Protein AF-A0A1A9K881-F1 (afdb_monomer)

Secondary structure (DSSP, 8-state):
-HHHHHHHHHHHIIIIIHHHHHHHHHHHHHHHHHHHHHHSPPHHHHHHHHHTHHHHHHHHHHHHH----SHHHHHHHHHHHHHHHHHHHHHHHHHHHHHHHHHHHHHHHHHH-GGG--HHHHHHHHHHHHHHHHHHHHHHHHHHHHHHHHHHHHTT--

Organism: NCBI:txid53408

Foldseek 3Di:
DVVLLVVLLVLLQVQAVVCLVVLCVVPNPVSNVVVCVVLPDDPVVVVVLVCVVVVLVVLVVCVVPPDDPDPVSVVVSVVSVVVSVVSLVVSLSSLSNQLNNLCNVLVCCCVPPVPVDDPVVNCVSNVVSVVSSVVSSVSVVVVVVCVVVVVVVVVVVD

Solvent-accessible surface area (backbone atoms only — not comparable to full-atom values): 8404 Å² total; per-residue (Å²): 111,69,70,56,53,53,48,48,51,50,49,12,37,60,62,10,30,46,56,48,52,50,27,31,75,75,43,39,71,60,26,35,51,52,51,47,63,75,68,55,68,57,70,72,55,48,53,50,59,63,54,55,53,52,61,48,54,49,53,53,49,48,65,73,73,50,84,73,88,46,70,69,58,47,51,53,51,51,49,55,50,53,52,43,66,52,51,49,59,54,51,43,52,52,34,26,27,53,15,12,38,33,52,36,48,49,59,50,39,60,73,73,43,56,91,75,64,49,69,71,60,40,51,52,40,37,50,51,13,49,51,34,43,51,50,32,49,51,50,54,50,51,52,50,50,49,53,54,65,47,54,61,63,48,70,76,74,112

Sequence (158 aa):
MWVRVAQEFLIAFLMGSVPILIAYGTGGVGGVGDLLKASMPIKPILIYWMLLIIPYFLIVAVDHFVLKRTDATRSFVRFLRITMKEVGP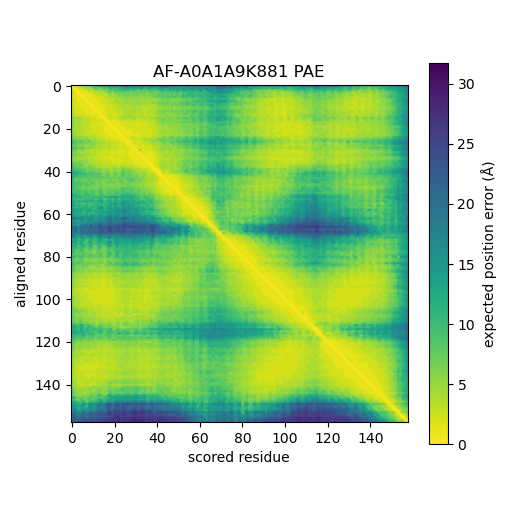ALLSLWRVMAGYLLMLPGLWIVVEPETFVSAKVAAIASIGGVLLFEAIAMSAAMSYFDEKWNRRWSTLT

Mean predicted aligned error: 7.71 Å

Radius of gyration: 19.57 Å; Cα contacts (8 Å, |Δi|>4): 99; chains: 1; bounding box: 48×28×58 Å

pLDDT: mean 80.55, std 10.55, range [43.41, 92.19]

Structure (mmCIF, N/CA/C/O backbone):
data_AF-A0A1A9K881-F1
#
_entry.id   AF-A0A1A9K881-F1
#
loop_
_atom_site.group_PDB
_atom_site.id
_atom_site.type_symbol
_atom_site.label_atom_id
_atom_site.label_alt_id
_atom_site.label_comp_id
_atom_site.label_asym_id
_atom_site.label_entity_id
_atom_site.label_seq_id
_atom_site.pdbx_PDB_ins_code
_atom_site.Cartn_x
_atom_site.Cartn_y
_atom_site.Cartn_z
_atom_site.occupancy
_atom_site.B_iso_or_equiv
_atom_site.auth_seq_id
_atom_site.auth_comp_id
_atom_site.auth_asym_id
_atom_site.auth_atom_id
_atom_site.pdbx_PDB_model_num
ATOM 1 N N . MET A 1 1 ? -20.393 -5.464 -3.831 1.00 62.72 1 MET A N 1
ATOM 2 C CA . MET A 1 1 ? -19.059 -6.106 -3.797 1.00 62.72 1 MET A CA 1
ATOM 3 C C . MET A 1 1 ? -18.191 -5.644 -4.967 1.00 62.72 1 MET A C 1
ATOM 5 O O . MET A 1 1 ? -17.172 -5.024 -4.706 1.00 62.72 1 MET A O 1
ATOM 9 N N . TRP A 1 2 ? -18.630 -5.805 -6.221 1.00 72.88 2 TRP A N 1
ATOM 10 C CA . TRP A 1 2 ? -17.890 -5.380 -7.427 1.00 72.88 2 TRP A CA 1
ATOM 11 C C . TRP A 1 2 ? -17.446 -3.909 -7.462 1.00 72.88 2 TRP A C 1
ATOM 13 O O . TRP A 1 2 ? -16.288 -3.635 -7.750 1.00 72.88 2 TRP A O 1
ATOM 23 N N . VAL A 1 3 ? -18.322 -2.970 -7.084 1.00 82.00 3 VAL A N 1
ATOM 24 C CA . VAL A 1 3 ? -17.983 -1.531 -7.040 1.00 82.00 3 VAL A CA 1
ATOM 25 C C . VAL A 1 3 ? -16.812 -1.241 -6.092 1.00 82.00 3 VAL A C 1
ATOM 27 O O . VAL A 1 3 ? -15.942 -0.441 -6.416 1.00 82.00 3 VAL A O 1
ATOM 30 N N . ARG A 1 4 ? -16.749 -1.931 -4.945 1.00 77.19 4 ARG A N 1
ATOM 31 C CA . ARG A 1 4 ? -15.656 -1.754 -3.977 1.00 77.19 4 ARG A CA 1
ATOM 32 C C . ARG A 1 4 ? -14.346 -2.322 -4.497 1.00 77.19 4 ARG A C 1
ATOM 34 O O . ARG A 1 4 ? -13.325 -1.669 -4.377 1.00 77.19 4 ARG A O 1
ATOM 41 N N . VAL A 1 5 ? -14.384 -3.501 -5.116 1.00 81.62 5 VAL A N 1
ATOM 42 C CA . VAL A 1 5 ? -13.193 -4.096 -5.744 1.00 81.62 5 VAL A CA 1
ATOM 43 C C . VAL A 1 5 ? -12.631 -3.160 -6.815 1.00 81.62 5 VAL A C 1
ATOM 45 O O . VAL A 1 5 ? -11.431 -2.911 -6.827 1.00 81.62 5 VAL A O 1
ATOM 48 N N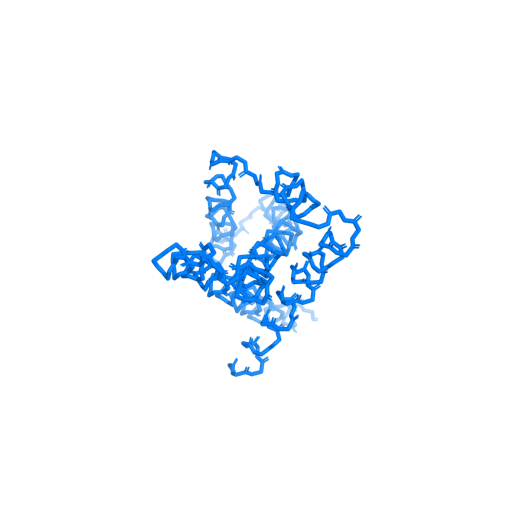 . ALA A 1 6 ? -13.494 -2.588 -7.660 1.00 84.06 6 ALA A N 1
ATOM 49 C CA . ALA A 1 6 ? -13.086 -1.624 -8.680 1.00 84.06 6 ALA A CA 1
ATOM 50 C C . ALA A 1 6 ? -12.485 -0.342 -8.073 1.00 84.06 6 ALA A C 1
ATOM 52 O O . ALA A 1 6 ? -11.476 0.154 -8.569 1.00 84.06 6 ALA A O 1
ATOM 53 N N . GLN A 1 7 ? -13.067 0.172 -6.984 1.00 87.00 7 GLN A N 1
ATOM 54 C CA . GLN A 1 7 ? -12.525 1.324 -6.259 1.00 87.00 7 GLN A CA 1
ATOM 55 C C . GLN A 1 7 ? -11.155 1.025 -5.648 1.00 87.00 7 GLN A C 1
ATOM 57 O O . GLN A 1 7 ? -10.248 1.831 -5.807 1.00 87.00 7 GLN A O 1
ATOM 62 N N . GLU A 1 8 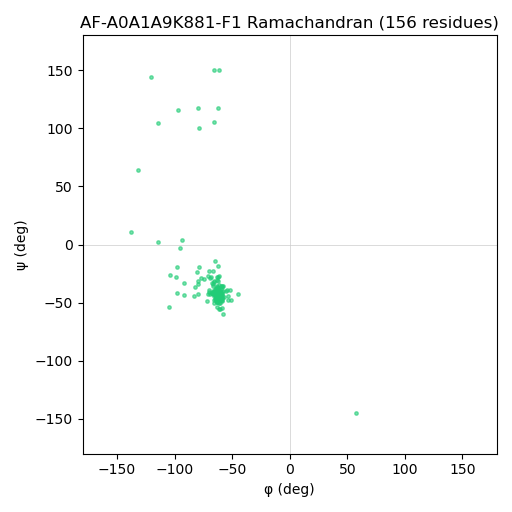? -10.978 -0.117 -4.982 1.00 85.12 8 GLU A N 1
ATOM 63 C CA . GLU A 1 8 ? -9.683 -0.496 -4.401 1.00 85.12 8 GLU A CA 1
ATOM 64 C C . GLU A 1 8 ? -8.613 -0.656 -5.479 1.00 85.12 8 GLU A C 1
ATOM 66 O O . GLU A 1 8 ? -7.499 -0.169 -5.306 1.00 85.12 8 GLU A O 1
ATOM 71 N N . PHE A 1 9 ? -8.967 -1.254 -6.620 1.00 86.88 9 PHE A N 1
ATOM 72 C CA . PHE A 1 9 ? -8.083 -1.323 -7.782 1.00 86.88 9 PHE A CA 1
ATOM 73 C C . PHE A 1 9 ? -7.676 0.069 -8.269 1.00 86.88 9 PHE A C 1
ATOM 75 O O . PHE A 1 9 ? -6.492 0.323 -8.474 1.00 86.88 9 PHE A O 1
ATOM 82 N N . LEU A 1 10 ? -8.642 0.979 -8.426 1.00 89.44 10 LEU A N 1
ATOM 83 C CA . LEU A 1 10 ? -8.382 2.340 -8.887 1.00 89.44 10 LEU A CA 1
ATOM 84 C C . LEU A 1 10 ? -7.513 3.118 -7.891 1.00 89.44 10 LEU A C 1
ATOM 86 O O . LEU A 1 10 ? -6.582 3.804 -8.301 1.00 89.44 10 LEU A O 1
ATOM 90 N N . ILE A 1 11 ? -7.783 2.997 -6.589 1.00 89.12 11 ILE A N 1
ATOM 91 C CA . ILE A 1 11 ? -6.999 3.662 -5.543 1.00 89.12 11 ILE A CA 1
ATOM 92 C C . ILE A 1 11 ? -5.580 3.095 -5.510 1.00 89.12 11 ILE A C 1
ATOM 94 O O . ILE A 1 11 ? -4.631 3.871 -5.503 1.00 89.12 11 ILE A O 1
ATOM 98 N N . ALA A 1 12 ? -5.412 1.770 -5.522 1.00 88.31 12 ALA A N 1
ATOM 99 C CA . ALA A 1 12 ? -4.090 1.148 -5.553 1.00 88.31 12 ALA A CA 1
ATOM 100 C C . ALA A 1 12 ? -3.306 1.564 -6.806 1.00 88.31 12 ALA A C 1
ATOM 102 O O . ALA A 1 12 ? -2.132 1.915 -6.713 1.00 88.31 12 ALA A O 1
ATOM 103 N N . PHE A 1 13 ? -3.968 1.618 -7.964 1.00 87.94 13 PHE A N 1
ATOM 104 C CA . PHE A 1 13 ? -3.360 2.086 -9.205 1.00 87.94 13 PHE A CA 1
ATOM 105 C C . PHE A 1 13 ? -2.927 3.557 -9.119 1.00 87.94 13 PHE A C 1
ATOM 107 O O . PHE A 1 13 ? -1.782 3.890 -9.412 1.00 87.94 13 PHE A O 1
ATOM 114 N N . LEU A 1 14 ? -3.801 4.453 -8.657 1.00 89.25 14 LEU A N 1
ATOM 115 C CA . LEU A 1 14 ? -3.474 5.876 -8.537 1.00 89.25 14 LEU A CA 1
ATOM 116 C C . LEU A 1 14 ? -2.397 6.144 -7.481 1.00 89.25 14 LEU A C 1
ATOM 118 O O . LEU A 1 14 ? -1.518 6.971 -7.699 1.00 89.25 14 LEU A O 1
ATOM 122 N N . MET A 1 15 ? -2.450 5.454 -6.343 1.00 89.62 15 MET A N 1
ATOM 123 C CA . MET A 1 15 ? -1.518 5.679 -5.239 1.00 89.62 15 MET A CA 1
ATOM 124 C C . MET A 1 15 ? -0.165 5.001 -5.445 1.00 89.62 15 MET A C 1
ATOM 126 O O . MET A 1 15 ? 0.837 5.516 -4.961 1.00 89.62 15 MET A O 1
ATOM 130 N N . GLY A 1 16 ? -0.123 3.856 -6.128 1.00 87.25 16 GLY A N 1
ATOM 131 C CA . GLY A 1 16 ? 1.113 3.112 -6.360 1.00 87.25 16 GLY A CA 1
ATOM 132 C C . GLY A 1 16 ? 1.645 3.252 -7.787 1.00 87.25 16 GLY A C 1
ATOM 133 O O . GLY A 1 16 ? 2.790 3.636 -8.011 1.00 87.25 16 GLY A O 1
ATOM 134 N N . SER A 1 17 ? 0.829 2.971 -8.796 1.00 86.69 17 SER A N 1
ATOM 135 C CA . SER A 1 17 ? 1.313 2.909 -10.180 1.00 86.69 17 SER A CA 1
ATOM 136 C C . SER A 1 17 ? 1.747 4.276 -10.726 1.00 86.69 17 SER A C 1
ATOM 138 O O . SER A 1 17 ? 2.716 4.347 -11.480 1.00 86.69 17 SER A O 1
ATOM 140 N N . VAL A 1 18 ? 1.103 5.373 -10.309 1.00 89.12 18 VAL A N 1
ATOM 141 C CA . VAL A 1 18 ? 1.479 6.730 -10.751 1.00 89.12 18 VAL A CA 1
ATOM 142 C C . VAL A 1 18 ? 2.878 7.142 -10.257 1.00 89.12 18 VAL A C 1
ATOM 144 O O . VAL A 1 18 ? 3.686 7.532 -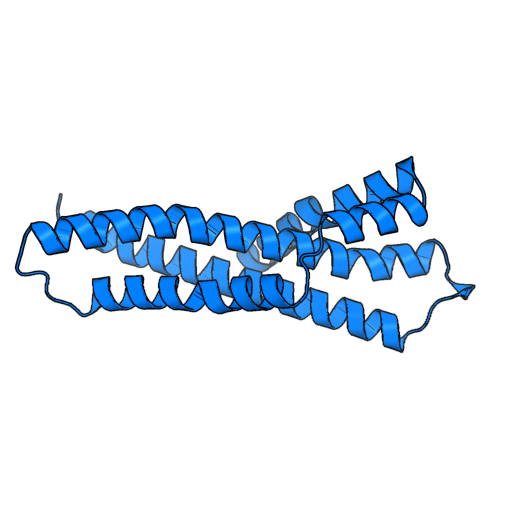11.100 1.00 89.12 18 VAL A O 1
ATOM 147 N N . PRO A 1 19 ? 3.241 7.019 -8.962 1.00 89.50 19 PRO A N 1
ATOM 148 C CA . PRO A 1 19 ? 4.612 7.297 -8.526 1.00 89.50 19 PRO A CA 1
ATOM 149 C C . PRO A 1 19 ? 5.684 6.456 -9.228 1.00 89.50 19 PRO A C 1
ATOM 151 O O . PRO A 1 19 ? 6.752 6.987 -9.519 1.00 89.50 19 PRO A O 1
ATOM 154 N N . ILE A 1 20 ? 5.406 5.184 -9.552 1.00 91.06 20 ILE A N 1
ATOM 155 C CA . ILE A 1 20 ? 6.329 4.330 -10.329 1.00 91.06 20 ILE A CA 1
ATOM 156 C C . ILE A 1 20 ? 6.594 4.946 -11.705 1.00 91.06 20 ILE A C 1
ATOM 158 O O . ILE A 1 20 ? 7.744 5.052 -12.124 1.00 91.06 20 ILE A O 1
ATOM 162 N N . LEU A 1 21 ? 5.535 5.377 -12.398 1.00 90.44 21 LEU A N 1
ATOM 163 C CA . LEU A 1 21 ? 5.649 6.014 -13.710 1.00 90.44 21 LEU A CA 1
ATOM 164 C C . LEU A 1 21 ? 6.409 7.340 -13.641 1.00 90.44 21 LEU A C 1
ATOM 166 O O . LEU A 1 21 ? 7.238 7.607 -14.507 1.00 90.44 21 LEU A O 1
ATOM 170 N N . ILE A 1 22 ? 6.161 8.148 -12.607 1.00 91.50 22 ILE A N 1
ATOM 171 C CA . ILE A 1 22 ? 6.885 9.406 -12.387 1.00 91.50 22 ILE A CA 1
ATOM 172 C C . ILE A 1 22 ? 8.370 9.124 -12.148 1.00 91.50 22 ILE A C 1
ATOM 174 O O . ILE A 1 22 ? 9.210 9.719 -12.816 1.00 91.50 22 ILE A O 1
ATOM 178 N N . ALA A 1 23 ? 8.697 8.193 -11.248 1.00 92.19 23 ALA A N 1
ATOM 179 C CA . ALA A 1 23 ? 10.077 7.835 -10.926 1.00 92.19 23 ALA A CA 1
ATOM 180 C C . ALA A 1 23 ? 10.831 7.268 -12.137 1.00 92.19 23 ALA A C 1
ATOM 182 O O . ALA A 1 23 ? 12.006 7.578 -12.342 1.00 92.19 23 ALA A O 1
ATOM 183 N N . TYR A 1 24 ? 10.142 6.488 -12.971 1.00 91.75 24 TYR A N 1
ATOM 184 C CA . TYR A 1 24 ? 10.685 6.035 -14.244 1.00 91.75 24 TYR A CA 1
ATOM 185 C C . TYR A 1 24 ? 10.908 7.199 -15.220 1.00 91.75 24 TYR A C 1
ATOM 187 O O . TYR A 1 24 ? 11.967 7.295 -15.833 1.00 91.75 24 TYR A O 1
ATOM 195 N N . GLY A 1 25 ? 9.951 8.121 -15.339 1.00 90.56 25 GLY A N 1
ATOM 196 C CA . GLY A 1 25 ? 10.075 9.290 -16.212 1.00 90.56 25 GLY A CA 1
ATOM 197 C C . GLY A 1 25 ? 11.206 10.246 -15.814 1.00 90.56 25 GLY A C 1
ATOM 198 O O . GLY A 1 25 ? 11.788 10.885 -16.686 1.00 90.56 25 GLY A O 1
ATOM 199 N N . THR A 1 26 ? 11.543 10.340 -14.524 1.00 92.06 26 THR A N 1
ATOM 200 C CA . THR A 1 26 ? 12.593 11.247 -14.029 1.00 92.06 26 THR A CA 1
ATOM 201 C C . THR A 1 26 ? 13.980 10.613 -13.954 1.00 92.06 26 THR A C 1
ATOM 203 O O . THR A 1 26 ? 14.969 11.319 -14.132 1.00 92.06 26 THR A O 1
ATOM 206 N N . GLY A 1 27 ? 14.077 9.312 -13.665 1.00 86.00 27 GLY A N 1
ATOM 207 C CA . GLY A 1 27 ? 15.355 8.638 -13.397 1.00 86.00 27 GLY A CA 1
ATOM 208 C C . GLY A 1 27 ? 15.507 7.260 -14.041 1.00 86.00 27 GLY A C 1
ATOM 209 O O . GLY A 1 27 ? 16.429 6.523 -13.685 1.00 86.00 27 GLY A O 1
ATOM 210 N N . GLY A 1 28 ? 14.604 6.879 -14.946 1.00 89.50 28 GLY A N 1
ATOM 211 C CA . GLY A 1 28 ? 14.581 5.560 -15.574 1.00 89.50 28 GLY A CA 1
ATOM 212 C C . GLY A 1 28 ? 14.473 4.430 -14.549 1.00 89.50 28 GLY A C 1
ATOM 213 O O . GLY A 1 28 ? 13.848 4.559 -13.494 1.00 89.50 28 GLY A O 1
ATOM 214 N N . VAL A 1 29 ? 15.131 3.308 -14.838 1.00 87.00 29 VAL A N 1
ATOM 215 C CA . VAL A 1 29 ? 15.171 2.135 -13.947 1.00 87.00 29 VAL A CA 1
ATOM 216 C C . VAL A 1 29 ? 15.817 2.466 -12.595 1.00 87.00 29 VAL A C 1
ATOM 218 O O . VAL A 1 29 ? 15.371 1.969 -11.560 1.00 87.00 29 VAL A O 1
ATOM 221 N N . GLY A 1 30 ? 16.817 3.355 -12.579 1.00 87.50 30 GLY A N 1
ATOM 222 C CA . GLY A 1 30 ? 17.458 3.829 -11.349 1.00 87.50 30 GLY A CA 1
ATOM 223 C C . GLY A 1 30 ? 16.480 4.569 -10.436 1.00 87.50 30 GLY A C 1
ATOM 224 O O . GLY A 1 30 ? 16.374 4.235 -9.258 1.00 87.50 30 GLY A O 1
ATOM 225 N N . GLY A 1 31 ? 15.687 5.484 -11.001 1.00 88.69 31 GLY A N 1
ATOM 226 C CA . GLY A 1 31 ? 14.653 6.221 -10.268 1.00 88.69 31 GLY A CA 1
ATOM 227 C C . GLY A 1 31 ? 13.583 5.310 -9.664 1.00 88.69 31 GLY A C 1
ATOM 228 O O . GLY A 1 31 ? 13.192 5.493 -8.511 1.00 88.69 31 GLY A O 1
ATOM 229 N N . VAL A 1 32 ? 13.159 4.273 -10.397 1.00 89.88 32 VAL A N 1
ATOM 230 C CA . VAL A 1 32 ? 12.257 3.239 -9.858 1.00 89.88 32 VAL A CA 1
ATOM 231 C C . VAL A 1 32 ? 12.922 2.486 -8.704 1.00 89.88 32 VAL A C 1
ATOM 233 O O . VAL A 1 32 ? 12.303 2.296 -7.658 1.00 89.88 32 VAL A O 1
ATOM 236 N N . GLY A 1 33 ? 14.186 2.087 -8.858 1.00 88.69 33 GLY A N 1
ATOM 237 C CA . GLY A 1 33 ? 14.947 1.411 -7.808 1.00 88.69 33 GLY A CA 1
ATOM 238 C C . GLY A 1 33 ? 15.075 2.243 -6.530 1.00 88.69 33 GLY A C 1
ATOM 239 O O . GLY A 1 33 ? 14.897 1.710 -5.433 1.00 88.69 33 GLY A O 1
ATOM 240 N N . ASP A 1 34 ? 15.331 3.541 -6.658 1.00 91.00 34 ASP A N 1
ATOM 241 C CA . ASP A 1 34 ? 15.452 4.457 -5.523 1.00 91.00 34 ASP A CA 1
ATOM 242 C C . ASP A 1 34 ? 14.105 4.700 -4.839 1.00 91.00 34 ASP A C 1
ATOM 244 O O . ASP A 1 34 ? 14.025 4.646 -3.609 1.00 91.00 34 ASP A O 1
ATOM 248 N N . LEU A 1 35 ? 13.024 4.857 -5.613 1.00 91.44 35 LEU A N 1
ATOM 249 C CA . LEU A 1 35 ? 11.667 4.932 -5.070 1.00 91.44 35 LEU A CA 1
ATOM 250 C C . LEU A 1 35 ? 11.323 3.671 -4.272 1.00 91.44 35 LEU A C 1
ATOM 252 O O . LEU A 1 35 ? 10.834 3.774 -3.146 1.00 91.44 35 LEU A O 1
ATOM 256 N N . LEU A 1 36 ? 11.582 2.481 -4.821 1.00 89.12 36 LEU A N 1
ATOM 257 C CA . LEU A 1 36 ? 11.297 1.217 -4.138 1.00 89.12 36 LEU A CA 1
ATOM 258 C C . LEU A 1 36 ? 12.129 1.065 -2.864 1.00 89.12 36 LEU A C 1
ATOM 260 O O . LEU A 1 36 ? 11.588 0.663 -1.841 1.00 89.12 36 LEU A O 1
ATOM 264 N N . LYS A 1 37 ? 13.414 1.431 -2.880 1.00 87.75 37 LYS A N 1
ATOM 265 C CA . LYS A 1 37 ? 14.256 1.404 -1.672 1.00 87.75 37 LYS A CA 1
ATOM 266 C C . LYS A 1 37 ? 13.771 2.374 -0.596 1.00 87.75 37 LYS A C 1
ATOM 268 O O . LYS A 1 37 ? 13.844 2.045 0.582 1.00 87.75 37 LYS A O 1
ATOM 273 N N . ALA A 1 38 ? 13.293 3.554 -0.989 1.00 87.12 38 ALA A N 1
ATOM 274 C CA . ALA A 1 38 ? 12.792 4.561 -0.059 1.00 87.12 38 ALA A CA 1
ATOM 275 C C . ALA A 1 38 ? 11.416 4.204 0.524 1.00 87.12 38 ALA A C 1
ATOM 277 O O . ALA A 1 38 ? 11.095 4.604 1.642 1.00 87.12 38 ALA A O 1
ATOM 278 N N . SER A 1 39 ? 10.595 3.475 -0.233 1.00 84.62 39 SER A N 1
ATOM 279 C CA . SER A 1 39 ? 9.194 3.215 0.113 1.00 84.62 39 SER A CA 1
ATOM 280 C C . SER A 1 39 ? 8.922 1.811 0.643 1.00 84.62 39 SER A C 1
ATOM 282 O O . SER A 1 39 ? 7.972 1.634 1.406 1.00 84.62 39 SER A O 1
ATOM 284 N N . MET A 1 40 ? 9.738 0.814 0.286 1.00 83.56 40 MET A N 1
ATOM 285 C CA . MET A 1 40 ? 9.578 -0.538 0.804 1.00 83.56 40 MET A CA 1
ATOM 286 C C . MET A 1 40 ? 10.178 -0.649 2.207 1.00 83.56 40 MET A C 1
ATOM 288 O O . MET A 1 40 ? 11.391 -0.506 2.381 1.00 83.56 40 MET A O 1
ATOM 292 N N . PRO A 1 41 ? 9.362 -0.958 3.225 1.00 81.75 41 PRO A N 1
ATOM 293 C CA . PRO A 1 41 ? 9.875 -1.200 4.562 1.00 81.75 41 PRO A CA 1
ATOM 294 C C . PRO A 1 41 ? 10.744 -2.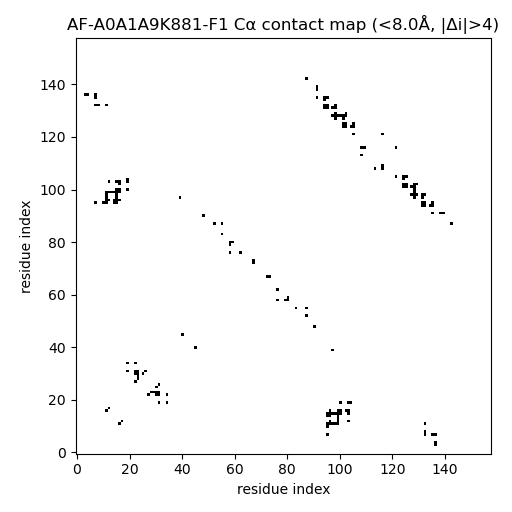464 4.594 1.00 81.75 41 PRO A C 1
ATOM 296 O O . PRO A 1 41 ? 10.501 -3.445 3.887 1.00 81.75 41 PRO A O 1
ATOM 299 N N . ILE A 1 42 ? 11.732 -2.481 5.489 1.00 82.62 42 ILE A N 1
ATOM 300 C CA . ILE A 1 42 ? 12.497 -3.699 5.772 1.00 82.62 42 ILE A CA 1
ATOM 301 C C . ILE A 1 42 ? 11.574 -4.803 6.313 1.00 82.62 42 ILE A C 1
ATOM 303 O O . ILE A 1 42 ? 10.588 -4.532 7.002 1.00 82.62 42 ILE A O 1
ATOM 307 N N . LYS A 1 43 ? 11.923 -6.069 6.052 1.00 78.81 43 LYS A N 1
ATOM 308 C CA . LYS A 1 43 ? 11.117 -7.252 6.418 1.00 78.81 43 LYS A CA 1
ATOM 309 C C . LYS A 1 43 ? 10.547 -7.229 7.856 1.00 78.81 43 LYS A C 1
ATOM 311 O O . LYS A 1 43 ? 9.369 -7.550 8.002 1.00 78.81 43 LYS A O 1
ATOM 316 N N . PRO A 1 44 ? 11.293 -6.829 8.908 1.00 81.44 44 PRO A N 1
ATOM 317 C CA . PRO A 1 44 ? 10.743 -6.743 10.266 1.00 81.44 44 PRO A CA 1
ATOM 318 C C . PRO A 1 44 ? 9.597 -5.732 10.412 1.00 81.44 44 PRO A C 1
ATOM 320 O O . PRO A 1 44 ? 8.624 -6.008 11.109 1.00 81.44 44 PRO A O 1
ATOM 323 N N . ILE A 1 45 ? 9.685 -4.584 9.734 1.00 82.50 45 ILE A N 1
ATOM 324 C CA . ILE A 1 45 ? 8.644 -3.546 9.755 1.00 82.50 45 ILE A CA 1
ATOM 325 C C . ILE A 1 45 ? 7.400 -4.036 9.009 1.00 82.50 45 ILE A C 1
ATOM 327 O O . ILE A 1 45 ? 6.285 -3.828 9.475 1.00 82.50 45 ILE A O 1
ATOM 331 N N . LEU A 1 46 ? 7.587 -4.753 7.900 1.00 78.56 46 LEU A N 1
ATOM 332 C CA . LEU A 1 46 ? 6.500 -5.393 7.155 1.00 78.56 46 LEU A CA 1
ATOM 333 C C . LEU A 1 46 ? 5.720 -6.388 8.030 1.00 78.56 46 LEU A C 1
ATOM 335 O O . LEU A 1 46 ? 4.494 -6.339 8.083 1.00 78.56 46 LEU A O 1
ATOM 339 N N . ILE A 1 47 ? 6.429 -7.238 8.781 1.00 78.75 47 ILE A N 1
ATOM 340 C CA . ILE A 1 47 ? 5.810 -8.169 9.740 1.00 78.75 47 ILE A CA 1
ATOM 341 C C . ILE A 1 47 ? 5.061 -7.398 10.831 1.00 78.75 47 ILE A C 1
ATOM 343 O O . ILE A 1 47 ? 3.932 -7.744 11.170 1.00 78.75 47 ILE A O 1
ATOM 347 N N . TYR A 1 48 ? 5.662 -6.334 11.364 1.00 82.62 48 TYR A N 1
ATOM 348 C CA . TYR A 1 48 ? 5.010 -5.477 12.351 1.00 82.62 48 TYR A CA 1
ATOM 349 C C . TYR A 1 48 ? 3.707 -4.858 11.814 1.00 82.62 48 TYR A C 1
ATOM 351 O O . TYR A 1 48 ? 2.689 -4.895 12.502 1.00 82.62 48 TYR A O 1
ATOM 359 N N . TRP A 1 49 ? 3.701 -4.364 10.573 1.00 80.81 49 TRP A N 1
ATOM 360 C CA . TRP A 1 49 ? 2.505 -3.834 9.909 1.00 80.81 49 TRP A CA 1
ATOM 361 C C . TRP A 1 49 ? 1.414 -4.893 9.730 1.00 80.81 49 TRP A C 1
ATOM 363 O O . TRP A 1 49 ? 0.249 -4.604 9.996 1.00 80.81 49 TRP A O 1
ATOM 373 N N . MET A 1 50 ? 1.775 -6.129 9.368 1.00 74.62 50 MET A N 1
ATOM 374 C CA . MET A 1 50 ? 0.822 -7.249 9.316 1.00 74.62 50 MET A CA 1
ATOM 375 C C . MET A 1 50 ? 0.213 -7.544 10.687 1.00 74.62 50 MET A C 1
ATOM 377 O O . MET A 1 50 ? -0.995 -7.731 10.805 1.00 74.62 50 MET A O 1
ATOM 381 N N . LEU A 1 51 ? 1.029 -7.553 11.743 1.00 80.31 51 LEU A N 1
ATOM 382 C CA . LEU A 1 51 ? 0.563 -7.822 13.105 1.00 80.31 51 LEU A CA 1
ATOM 383 C C . LEU A 1 51 ? -0.286 -6.686 13.677 1.00 80.31 51 LEU A C 1
ATOM 385 O O . LEU A 1 51 ? -1.107 -6.937 14.556 1.00 80.31 51 LEU A O 1
ATOM 389 N N . LEU A 1 52 ? -0.142 -5.460 13.167 1.00 76.75 52 LEU A N 1
ATOM 390 C CA . LEU A 1 52 ? -0.896 -4.288 13.614 1.00 76.75 52 LEU A CA 1
ATOM 391 C C . LEU A 1 52 ? -2.413 -4.420 13.391 1.00 76.75 52 LEU A C 1
ATOM 393 O O . LEU A 1 52 ? -3.201 -3.735 14.044 1.00 76.75 52 LEU A O 1
ATOM 397 N N . ILE A 1 53 ? -2.839 -5.336 12.520 1.00 70.94 53 ILE A N 1
ATOM 398 C CA . ILE A 1 53 ? -4.256 -5.645 12.324 1.00 70.94 53 ILE A CA 1
ATOM 399 C C . ILE A 1 53 ? -4.873 -6.360 13.541 1.00 70.94 53 ILE A C 1
ATOM 401 O O . ILE A 1 53 ? -6.058 -6.198 13.831 1.00 70.94 53 ILE A O 1
ATOM 405 N N . ILE A 1 54 ? -4.068 -7.115 14.296 1.00 76.81 54 ILE A N 1
ATOM 406 C CA . ILE A 1 54 ? -4.500 -7.880 15.471 1.00 76.81 54 ILE A CA 1
ATOM 407 C C . ILE A 1 54 ? -5.024 -6.957 16.582 1.00 76.81 54 ILE A C 1
ATOM 409 O O . ILE A 1 54 ? -6.164 -7.159 17.006 1.00 76.81 54 ILE A O 1
ATOM 413 N N . PRO A 1 55 ? -4.278 -5.935 17.059 1.00 74.81 55 PRO A N 1
ATOM 414 C CA . PRO A 1 55 ? -4.780 -5.041 18.097 1.00 74.81 55 PRO A CA 1
ATOM 415 C C . PRO A 1 55 ? -6.026 -4.269 17.652 1.00 74.81 55 PRO A C 1
ATOM 417 O O . PRO A 1 55 ? -6.904 -4.043 18.483 1.00 74.81 55 PRO A O 1
ATOM 420 N N . TYR A 1 56 ? -6.165 -3.941 16.361 1.00 70.88 56 TYR A N 1
ATOM 421 C CA . TYR A 1 56 ? -7.394 -3.341 15.830 1.00 70.88 56 TYR A CA 1
ATOM 422 C C . TYR A 1 56 ? -8.609 -4.249 16.069 1.00 70.88 56 TYR A C 1
ATOM 424 O O . TYR A 1 56 ? -9.579 -3.839 16.713 1.00 70.88 56 TYR A O 1
ATOM 432 N N . PHE A 1 57 ? -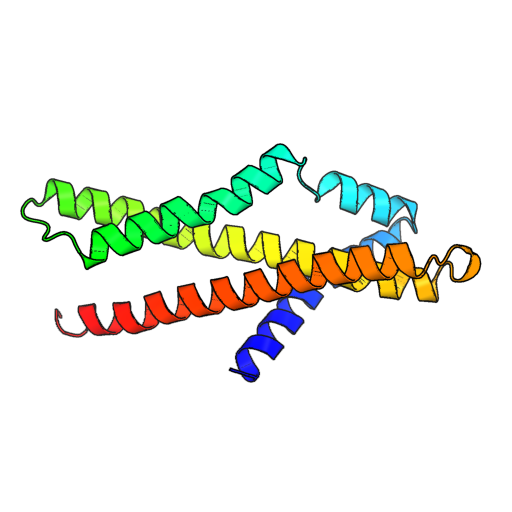8.542 -5.509 15.625 1.00 68.25 57 PHE A N 1
ATOM 433 C CA . PHE A 1 57 ? -9.630 -6.469 15.835 1.00 68.25 57 PHE A CA 1
ATOM 434 C C . PHE A 1 57 ? -9.879 -6.758 17.317 1.00 68.25 57 PHE A C 1
ATOM 436 O O . PHE A 1 57 ? -11.028 -6.917 17.728 1.00 68.25 57 PHE A O 1
ATOM 443 N N . LEU A 1 58 ? -8.825 -6.781 18.132 1.00 74.69 58 LEU A N 1
ATOM 444 C CA . LEU A 1 58 ? -8.919 -7.041 19.565 1.00 74.69 58 LEU A CA 1
ATOM 445 C C . LEU A 1 58 ? -9.655 -5.907 20.294 1.00 74.69 58 LEU A C 1
ATOM 447 O O . LEU A 1 58 ? -10.537 -6.173 21.107 1.00 74.69 58 LEU A O 1
ATOM 451 N N . ILE A 1 59 ? -9.384 -4.647 19.944 1.00 72.19 59 ILE A N 1
ATOM 452 C CA . ILE A 1 59 ? -10.096 -3.481 20.491 1.00 72.19 59 ILE A CA 1
ATOM 453 C C . ILE A 1 59 ? -11.573 -3.505 20.090 1.00 72.19 59 ILE A C 1
ATOM 455 O O . ILE A 1 59 ? -12.445 -3.254 20.924 1.00 72.19 59 ILE A O 1
ATOM 459 N N . VAL A 1 60 ? -11.872 -3.853 18.837 1.00 65.94 60 VAL A N 1
ATOM 460 C CA . VAL A 1 60 ? -13.254 -3.985 18.357 1.00 65.94 60 VAL A CA 1
ATOM 461 C C . VAL A 1 60 ? -13.993 -5.120 19.076 1.00 65.94 60 VAL A C 1
ATOM 463 O O . VAL A 1 60 ? -15.146 -4.948 19.476 1.00 65.94 60 VAL A O 1
ATOM 466 N N . ALA A 1 61 ? -13.332 -6.258 19.301 1.00 68.44 61 ALA A N 1
ATOM 467 C CA . ALA A 1 61 ? -13.895 -7.375 20.053 1.00 68.44 61 ALA A CA 1
ATOM 468 C C . ALA A 1 61 ? -14.173 -6.99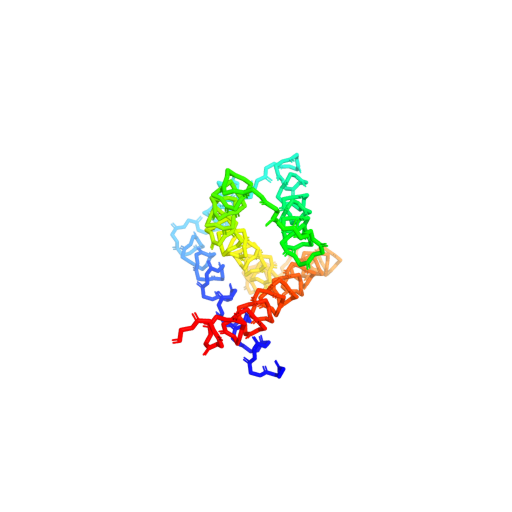0 21.515 1.00 68.44 61 ALA A C 1
ATOM 470 O O . ALA A 1 61 ? -15.272 -7.232 22.015 1.00 68.44 61 ALA A O 1
ATOM 471 N N . VAL A 1 62 ? -13.226 -6.320 22.181 1.00 71.56 62 VAL A N 1
ATOM 472 C CA . VAL A 1 62 ? -13.407 -5.805 23.549 1.00 71.56 62 VAL A CA 1
ATOM 473 C C . VAL A 1 62 ? -14.581 -4.828 23.610 1.00 71.56 62 VAL A C 1
ATOM 475 O O . VAL A 1 62 ? -15.389 -4.891 24.534 1.00 71.56 62 VAL A O 1
ATOM 478 N N . ASP A 1 63 ? -14.736 -3.958 22.611 1.00 68.44 63 ASP A N 1
ATOM 479 C CA . ASP A 1 63 ? -15.867 -3.033 22.553 1.00 68.44 63 ASP A CA 1
ATOM 480 C C . ASP A 1 63 ? -17.221 -3.743 22.434 1.00 68.44 63 ASP A C 1
ATOM 482 O O . ASP A 1 63 ? -18.212 -3.285 23.010 1.00 68.44 63 ASP A O 1
ATOM 486 N N . HIS A 1 64 ? -17.258 -4.850 21.689 1.00 65.81 64 HIS A N 1
ATOM 487 C CA . HIS A 1 64 ? -18.480 -5.587 21.402 1.00 65.81 64 HIS A CA 1
ATOM 488 C C . HIS A 1 64 ? -18.914 -6.503 22.550 1.00 65.81 64 HIS A C 1
ATOM 490 O O . HIS A 1 64 ? -20.103 -6.541 22.869 1.00 65.81 64 HIS A O 1
ATOM 496 N N . PHE A 1 65 ? -17.966 -7.218 23.164 1.00 65.62 65 PHE A N 1
ATOM 497 C CA . PHE A 1 65 ? -18.252 -8.281 24.130 1.00 65.62 65 PHE A CA 1
ATOM 498 C C . PHE A 1 65 ? -18.154 -7.847 25.596 1.00 65.62 65 PHE A C 1
ATOM 500 O O . PHE A 1 65 ? -18.730 -8.509 26.457 1.00 65.62 65 PHE A O 1
ATOM 507 N N . VAL A 1 66 ? -17.469 -6.742 25.913 1.00 66.12 66 VAL A N 1
ATOM 508 C CA . VAL A 1 66 ? -17.276 -6.326 27.311 1.00 66.12 66 VAL A CA 1
ATOM 509 C C . VAL A 1 66 ? -18.312 -5.278 27.723 1.00 66.12 66 VAL A C 1
ATOM 511 O O . VAL A 1 66 ? -18.319 -4.142 27.245 1.00 66.12 66 VAL A O 1
ATOM 514 N N . LEU A 1 67 ? -19.170 -5.648 28.679 1.00 58.38 67 LEU A N 1
ATOM 515 C CA . LEU A 1 67 ? -20.061 -4.730 29.394 1.00 58.38 67 LEU A CA 1
ATOM 516 C C . LEU A 1 67 ? -19.231 -3.751 30.241 1.00 58.38 67 LEU A C 1
ATOM 518 O O . LEU A 1 67 ? -18.683 -4.099 31.286 1.00 58.38 67 LEU A O 1
ATOM 522 N N . LYS A 1 68 ? -19.133 -2.499 29.786 1.00 66.19 68 LYS A N 1
ATOM 523 C CA . LYS A 1 68 ? -18.349 -1.445 30.451 1.00 66.19 68 LYS A CA 1
ATOM 524 C C . LYS A 1 68 ? -19.120 -0.881 31.644 1.00 66.19 68 LYS A C 1
ATOM 526 O O . LYS A 1 68 ? -20.011 -0.043 31.471 1.00 66.19 68 LYS A O 1
ATOM 531 N N . ARG A 1 69 ? -18.758 -1.343 32.842 1.00 61.34 69 ARG A N 1
ATOM 532 C CA . ARG A 1 69 ? -19.400 -0.977 34.115 1.00 61.34 69 ARG A CA 1
ATOM 533 C C . ARG A 1 69 ? -18.938 0.373 34.687 1.00 61.34 69 ARG A C 1
ATOM 535 O O . ARG A 1 69 ? -19.691 0.983 35.431 1.00 61.34 69 ARG A O 1
ATOM 542 N N . THR A 1 70 ? -17.749 0.848 34.314 1.00 75.12 70 THR A N 1
ATOM 543 C CA . THR A 1 70 ? -17.094 2.050 34.869 1.00 75.12 70 THR A CA 1
ATOM 544 C C . THR A 1 70 ? -16.818 3.111 33.802 1.00 75.12 70 THR A C 1
ATOM 546 O O . THR A 1 70 ? -16.419 2.787 32.679 1.00 75.12 70 THR A O 1
ATOM 549 N N . ASP A 1 71 ? -16.949 4.392 34.164 1.00 75.38 71 ASP A N 1
ATOM 550 C CA . ASP A 1 71 ? -16.708 5.520 33.249 1.00 75.38 71 ASP A CA 1
ATOM 551 C C . ASP A 1 71 ? -15.242 5.641 32.813 1.00 75.38 71 ASP A C 1
ATOM 553 O O . ASP A 1 71 ? -14.967 5.954 31.654 1.00 75.38 71 ASP A O 1
ATOM 557 N N . ALA A 1 72 ? -14.292 5.275 33.681 1.00 73.81 72 ALA A N 1
ATOM 558 C CA . ALA A 1 72 ? -12.873 5.200 33.324 1.00 73.81 72 ALA A CA 1
ATOM 559 C C . ALA A 1 72 ? -12.619 4.192 32.183 1.00 73.81 72 ALA A C 1
ATOM 561 O O . ALA A 1 72 ? -11.939 4.503 31.205 1.00 73.81 72 ALA A O 1
ATOM 562 N N . THR A 1 73 ? -13.241 3.009 32.248 1.00 74.75 73 THR A N 1
ATOM 563 C CA . THR A 1 73 ? -13.152 1.986 31.195 1.00 74.75 73 THR A CA 1
ATOM 564 C C . THR A 1 73 ? -13.824 2.453 29.903 1.00 74.75 73 THR A C 1
ATOM 566 O O . THR A 1 73 ? -13.325 2.180 28.812 1.00 74.75 73 THR A O 1
ATOM 569 N N . ARG A 1 74 ? -14.930 3.205 29.992 1.00 72.75 74 ARG A N 1
ATOM 570 C CA . ARG A 1 74 ? -15.584 3.805 28.815 1.00 72.75 74 ARG A CA 1
ATOM 571 C C . ARG A 1 74 ? -14.693 4.842 28.133 1.00 72.75 74 ARG A C 1
ATOM 573 O O . ARG A 1 74 ? -14.597 4.823 26.907 1.00 72.75 74 ARG A O 1
ATOM 580 N N . SER A 1 75 ? -14.032 5.701 28.910 1.00 76.81 75 SER A N 1
ATOM 581 C CA . SER A 1 75 ? -13.115 6.725 28.397 1.00 76.81 75 SER A CA 1
ATOM 582 C C . SER A 1 75 ? -11.893 6.105 27.713 1.00 76.81 75 SER A C 1
ATOM 584 O O . SER A 1 75 ? -11.593 6.431 26.566 1.00 76.81 75 SER A O 1
ATOM 586 N N . PHE A 1 76 ? -11.253 5.120 28.351 1.00 76.12 76 PHE A N 1
ATOM 587 C CA . PHE A 1 76 ? -10.092 4.433 27.780 1.00 76.12 76 PHE A CA 1
ATOM 588 C C . PHE A 1 76 ? -10.425 3.679 26.483 1.00 76.12 76 PHE A C 1
ATOM 590 O O . PHE A 1 76 ? -9.707 3.791 25.490 1.00 76.12 76 PHE A O 1
ATOM 597 N N . VAL A 1 77 ? -11.559 2.968 26.439 1.00 74.81 77 VAL A N 1
ATOM 598 C CA . VAL A 1 77 ? -11.999 2.290 25.208 1.00 74.81 77 VAL A CA 1
ATOM 599 C C . VAL A 1 77 ? -12.364 3.300 24.113 1.00 74.81 77 VAL A C 1
ATOM 601 O O . VAL A 1 77 ? -12.114 3.039 22.938 1.00 74.81 77 VAL A O 1
ATOM 604 N N . ARG A 1 78 ? -12.914 4.472 24.464 1.00 75.75 78 ARG A N 1
ATOM 605 C CA . ARG A 1 78 ? -13.148 5.560 23.501 1.00 75.75 78 ARG A CA 1
ATOM 606 C C . ARG A 1 78 ? -11.830 6.105 22.941 1.00 75.75 78 ARG A C 1
ATOM 608 O O . ARG A 1 78 ? -11.768 6.337 21.739 1.00 75.75 78 ARG A O 1
ATOM 615 N N . PHE A 1 79 ? -10.799 6.270 23.766 1.00 77.88 79 PHE A N 1
ATOM 616 C CA . PHE A 1 79 ? -9.472 6.681 23.304 1.00 77.88 79 PHE A CA 1
ATOM 617 C C . PHE A 1 79 ? -8.882 5.663 22.320 1.00 77.88 79 PHE A C 1
ATOM 619 O O . PHE A 1 79 ? -8.629 6.011 21.171 1.00 77.88 79 PHE A O 1
ATOM 626 N N . LEU A 1 80 ? -8.788 4.388 22.721 1.00 74.94 80 LEU A N 1
ATOM 627 C CA . LEU A 1 80 ? -8.292 3.307 21.857 1.00 74.94 80 LEU A CA 1
ATOM 628 C C . LEU A 1 80 ? -9.056 3.223 20.531 1.00 74.94 80 LEU A C 1
ATOM 630 O O . LEU A 1 80 ? -8.471 3.005 19.475 1.00 74.94 80 LEU A O 1
ATOM 634 N N . ARG A 1 81 ? -10.370 3.435 20.579 1.00 70.38 81 ARG A N 1
ATOM 635 C CA . ARG A 1 81 ? -11.238 3.479 19.402 1.00 70.38 81 ARG A CA 1
ATOM 636 C C . ARG A 1 81 ? -10.869 4.612 18.447 1.00 70.38 81 ARG A C 1
ATOM 638 O O . ARG A 1 81 ? -10.832 4.378 17.244 1.00 70.38 81 ARG A O 1
ATOM 645 N N . ILE A 1 82 ? -10.641 5.822 18.956 1.00 78.81 82 ILE A N 1
ATOM 646 C CA . ILE A 1 82 ? -10.254 6.972 18.125 1.00 78.81 82 ILE A CA 1
ATOM 647 C C . ILE A 1 82 ? -8.889 6.703 17.493 1.00 78.81 82 ILE A C 1
ATOM 649 O O . ILE A 1 82 ? -8.757 6.807 16.280 1.00 78.81 82 ILE A O 1
ATOM 653 N N . THR A 1 83 ? -7.919 6.233 18.281 1.00 78.69 83 THR A N 1
ATOM 654 C CA . THR A 1 83 ? -6.589 5.874 17.774 1.00 78.69 83 THR A CA 1
ATOM 655 C C . THR A 1 83 ? -6.670 4.830 16.659 1.00 78.69 83 THR A C 1
ATOM 657 O O . THR A 1 83 ? -6.060 4.985 15.607 1.00 78.69 83 THR A O 1
ATOM 660 N N . MET A 1 84 ? -7.479 3.784 16.833 1.00 75.00 84 MET A N 1
ATOM 661 C CA . MET A 1 84 ? -7.647 2.746 15.811 1.00 75.00 84 MET A CA 1
ATOM 662 C C . MET A 1 84 ? -8.363 3.236 14.546 1.00 75.00 84 MET A C 1
ATOM 664 O O . MET A 1 84 ? -8.097 2.708 13.464 1.00 75.00 84 MET A O 1
ATOM 668 N N . LYS A 1 85 ? -9.234 4.250 14.652 1.00 75.56 85 LYS A N 1
ATOM 669 C CA . LYS A 1 85 ? -9.846 4.908 13.485 1.00 75.56 85 LYS A CA 1
ATOM 670 C C . LYS A 1 85 ? -8.841 5.683 12.641 1.00 75.56 85 LYS A C 1
ATOM 672 O O . LYS A 1 85 ? -9.105 5.883 11.463 1.00 75.56 85 LYS A O 1
ATOM 677 N N . GLU A 1 86 ? -7.710 6.080 13.207 1.00 81.62 86 GLU A N 1
ATOM 678 C CA . GLU A 1 86 ? -6.639 6.740 12.458 1.00 81.62 86 GLU A CA 1
ATOM 679 C C . GLU A 1 86 ? -5.621 5.726 11.927 1.00 81.62 86 GLU A C 1
ATOM 681 O O . GLU A 1 86 ? -5.245 5.765 10.756 1.00 81.62 86 GLU A O 1
ATOM 686 N N . VAL A 1 87 ? -5.234 4.757 12.761 1.00 81.50 87 VAL A N 1
ATOM 687 C CA . VAL A 1 87 ? -4.232 3.740 12.409 1.00 81.50 87 VAL A CA 1
ATOM 688 C C . VAL A 1 87 ? -4.715 2.822 11.284 1.00 81.50 87 VAL A C 1
ATOM 690 O O . VAL A 1 87 ? -3.944 2.506 10.381 1.00 81.50 87 VAL A O 1
ATOM 693 N N . GLY A 1 88 ? -5.984 2.403 11.304 1.00 80.62 88 GLY A N 1
ATOM 694 C CA . GLY A 1 88 ? -6.540 1.497 10.296 1.00 80.62 88 GLY A CA 1
ATOM 695 C C . GLY A 1 88 ? -6.433 2.047 8.866 1.00 80.62 88 GLY A C 1
ATOM 696 O O . GLY A 1 88 ? -5.781 1.419 8.029 1.00 80.62 88 GLY A O 1
ATOM 697 N N . PRO A 1 89 ? -7.025 3.216 8.566 1.00 83.62 89 PRO A N 1
ATOM 698 C CA . PRO A 1 89 ? -6.932 3.838 7.247 1.00 83.62 89 PRO A CA 1
ATOM 699 C C . PRO A 1 89 ? -5.494 4.130 6.803 1.00 83.62 89 PRO A C 1
ATOM 701 O O . PRO A 1 89 ? -5.189 3.969 5.621 1.00 83.62 89 PRO A O 1
ATOM 704 N N . ALA A 1 90 ? -4.609 4.513 7.731 1.00 86.50 90 ALA A N 1
ATOM 705 C CA . ALA A 1 90 ? -3.192 4.724 7.437 1.00 86.50 90 ALA A CA 1
ATOM 706 C C . ALA A 1 90 ? -2.484 3.420 7.035 1.00 86.50 90 ALA A C 1
ATOM 708 O O . ALA A 1 90 ? -1.707 3.391 6.088 1.00 86.50 90 ALA A O 1
ATOM 709 N N . LEU A 1 91 ? -2.784 2.311 7.708 1.00 85.38 91 LEU A N 1
ATOM 710 C CA . LEU A 1 91 ? -2.245 1.007 7.334 1.00 85.38 91 LEU A CA 1
ATOM 711 C C . LEU A 1 91 ? -2.798 0.542 5.978 1.00 85.38 91 LEU A C 1
ATOM 713 O O . LEU A 1 91 ? -2.055 0.052 5.133 1.00 85.38 91 LEU A O 1
ATOM 717 N N . LEU A 1 92 ? -4.095 0.744 5.736 1.00 87.62 92 LEU A N 1
ATOM 718 C CA . LEU A 1 92 ? -4.742 0.414 4.466 1.00 87.62 92 LEU A CA 1
ATOM 719 C C . LEU A 1 92 ? -4.147 1.200 3.286 1.00 87.62 92 LEU A C 1
ATOM 721 O O . LEU A 1 92 ? -3.972 0.638 2.205 1.00 87.62 92 LEU A O 1
ATOM 725 N N . SER A 1 93 ? -3.817 2.482 3.469 1.00 88.38 93 SER A N 1
ATOM 726 C CA . SER A 1 93 ? -3.169 3.271 2.416 1.00 88.38 93 SER A CA 1
ATOM 727 C C . SER A 1 93 ? -1.774 2.738 2.081 1.00 88.38 93 SER A C 1
ATOM 729 O O . SER A 1 93 ? -1.443 2.639 0.900 1.00 88.38 93 SER A O 1
ATOM 731 N N . LEU A 1 94 ? -1.001 2.296 3.079 1.00 88.56 94 LEU A N 1
ATOM 732 C CA . LEU A 1 94 ? 0.298 1.651 2.862 1.00 88.56 94 LEU A CA 1
ATOM 733 C C . LEU A 1 94 ? 0.163 0.362 2.035 1.00 88.56 94 LEU A C 1
ATOM 735 O O . LEU A 1 94 ? 0.898 0.182 1.063 1.00 88.56 94 LEU A O 1
ATOM 739 N N . TRP A 1 95 ? -0.812 -0.496 2.354 1.00 87.12 95 TRP A N 1
ATOM 740 C CA . TRP A 1 95 ? -1.082 -1.712 1.573 1.00 87.12 95 TRP A CA 1
ATOM 741 C C . TRP A 1 95 ? -1.463 -1.404 0.122 1.00 87.12 95 TRP A C 1
ATOM 743 O O . TRP A 1 95 ? -0.951 -2.044 -0.795 1.00 87.12 95 TRP A O 1
ATOM 753 N N . ARG A 1 96 ? -2.309 -0.390 -0.106 1.00 90.38 96 ARG A N 1
ATOM 754 C CA . ARG A 1 96 ? -2.718 0.049 -1.453 1.00 90.38 96 ARG A CA 1
ATOM 755 C C . ARG A 1 96 ? -1.539 0.547 -2.285 1.00 90.38 96 ARG A C 1
ATOM 757 O O . ARG A 1 96 ? -1.429 0.180 -3.453 1.00 90.38 96 ARG A O 1
ATOM 764 N N . VAL A 1 97 ? -0.659 1.352 -1.689 1.00 91.44 97 VAL A N 1
ATOM 765 C CA . VAL A 1 97 ? 0.554 1.860 -2.350 1.00 91.44 97 VAL A CA 1
ATOM 766 C C . VAL A 1 97 ? 1.459 0.697 -2.759 1.00 91.44 97 VAL A C 1
ATOM 768 O O . VAL A 1 97 ? 1.839 0.588 -3.923 1.00 91.44 97 VAL A O 1
ATOM 771 N N . MET A 1 98 ? 1.739 -0.220 -1.829 1.00 89.75 98 MET A N 1
ATOM 772 C CA . MET A 1 98 ? 2.595 -1.382 -2.083 1.00 89.75 98 MET A CA 1
ATOM 773 C C . MET A 1 98 ? 2.004 -2.319 -3.143 1.00 89.75 98 MET A C 1
ATOM 775 O O . MET A 1 98 ? 2.725 -2.779 -4.029 1.00 89.75 98 MET A O 1
ATOM 779 N N . ALA A 1 99 ? 0.692 -2.563 -3.098 1.00 91.06 99 ALA A N 1
ATOM 780 C CA . ALA A 1 99 ? -0.009 -3.333 -4.119 1.00 91.06 99 ALA A CA 1
ATOM 781 C C . ALA A 1 99 ? 0.134 -2.679 -5.501 1.00 91.06 99 ALA A C 1
ATOM 783 O O . ALA A 1 99 ? 0.513 -3.346 -6.462 1.00 91.06 99 ALA A O 1
ATOM 784 N N . GLY A 1 100 ? -0.099 -1.367 -5.599 1.00 91.38 100 GLY A N 1
ATOM 785 C CA . GLY A 1 100 ? 0.034 -0.627 -6.853 1.00 91.38 100 GLY A CA 1
ATOM 786 C C . GLY A 1 100 ? 1.456 -0.622 -7.417 1.00 91.38 100 GLY A C 1
ATOM 787 O O . GLY A 1 100 ? 1.623 -0.748 -8.631 1.00 91.38 100 GLY A O 1
ATOM 788 N N . TYR A 1 101 ? 2.480 -0.542 -6.559 1.00 90.88 101 TYR A N 1
ATOM 789 C CA . TYR A 1 101 ? 3.883 -0.683 -6.967 1.00 90.88 101 TYR A CA 1
ATOM 790 C C . TYR A 1 101 ? 4.152 -2.056 -7.571 1.00 90.88 101 TYR A C 1
ATOM 792 O O . TYR A 1 101 ? 4.597 -2.157 -8.714 1.00 90.88 101 TYR A O 1
ATOM 800 N N . LEU A 1 102 ? 3.837 -3.118 -6.830 1.00 90.75 102 LEU A N 1
ATOM 801 C CA . LEU A 1 102 ? 4.121 -4.485 -7.259 1.00 90.75 102 LEU A CA 1
ATOM 802 C C . LEU A 1 102 ? 3.312 -4.901 -8.489 1.00 90.75 102 LEU A C 1
ATOM 804 O O . LEU A 1 102 ? 3.810 -5.676 -9.295 1.00 90.75 102 LEU A O 1
ATOM 808 N N . LEU A 1 103 ? 2.097 -4.384 -8.668 1.00 91.44 103 LEU A N 1
ATOM 809 C CA . LEU A 1 103 ? 1.292 -4.673 -9.855 1.00 91.44 103 LEU A CA 1
ATOM 810 C C . LEU A 1 103 ? 1.750 -3.886 -11.090 1.00 91.44 103 LEU A C 1
ATOM 812 O O . LEU A 1 103 ? 1.615 -4.386 -12.205 1.00 91.44 103 LEU A O 1
ATOM 816 N N . MET A 1 104 ? 2.328 -2.692 -10.913 1.00 92.12 104 MET A N 1
ATOM 817 C CA . MET A 1 104 ? 2.821 -1.884 -12.033 1.00 92.12 104 MET A CA 1
ATOM 818 C C . MET A 1 104 ? 4.181 -2.349 -12.557 1.00 92.12 104 MET A C 1
ATOM 820 O O . MET A 1 104 ? 4.430 -2.280 -13.760 1.00 92.12 104 MET A O 1
ATOM 824 N N . LEU A 1 105 ? 5.056 -2.844 -11.675 1.00 89.44 105 LEU A N 1
ATOM 825 C CA . LEU A 1 105 ? 6.405 -3.291 -12.040 1.00 89.44 105 LEU A CA 1
ATOM 826 C C . LEU A 1 105 ? 6.424 -4.323 -13.186 1.00 89.44 105 LEU A C 1
ATOM 828 O O . LEU A 1 105 ? 7.173 -4.105 -14.134 1.00 89.44 105 LEU A O 1
ATOM 832 N N . PRO A 1 106 ? 5.597 -5.389 -13.181 1.00 88.56 106 PRO A N 1
ATOM 833 C CA . PRO A 1 106 ? 5.425 -6.293 -14.318 1.00 88.56 106 PRO A CA 1
ATOM 834 C C . PRO A 1 106 ? 5.126 -5.595 -15.644 1.00 88.56 106 PRO A C 1
ATOM 836 O O . PRO A 1 106 ? 5.748 -5.908 -16.656 1.00 88.56 106 PRO A O 1
ATOM 839 N N . GLY A 1 107 ? 4.175 -4.656 -15.639 1.00 86.88 107 GLY A N 1
ATOM 840 C CA . GLY A 1 107 ? 3.759 -3.941 -16.843 1.00 86.88 107 GLY A CA 1
ATOM 841 C C . GLY A 1 107 ? 4.877 -3.056 -17.381 1.00 86.88 107 GLY A C 1
ATOM 842 O O . GLY A 1 107 ? 5.147 -3.069 -18.578 1.00 86.88 107 GLY A O 1
ATOM 843 N N . LEU A 1 108 ? 5.573 -2.349 -16.488 1.00 87.75 108 LEU A N 1
ATOM 844 C CA . LEU A 1 108 ? 6.722 -1.530 -16.860 1.00 87.75 108 LEU A CA 1
ATOM 845 C C . LEU A 1 108 ? 7.870 -2.392 -17.406 1.00 87.75 108 LEU A C 1
ATOM 847 O O . LEU A 1 108 ? 8.450 -2.049 -18.428 1.00 87.75 108 LEU A O 1
ATOM 851 N N . TRP A 1 109 ? 8.157 -3.531 -16.773 1.00 87.38 109 TRP A N 1
ATOM 852 C CA . TRP A 1 109 ? 9.231 -4.434 -17.189 1.00 87.38 109 TRP A CA 1
ATOM 853 C C . TRP A 1 109 ? 8.996 -4.989 -18.599 1.00 87.38 109 TRP A C 1
ATOM 855 O O . TRP A 1 109 ? 9.888 -4.913 -19.436 1.00 87.38 109 TRP A O 1
ATOM 865 N N . ILE A 1 110 ? 7.782 -5.465 -18.900 1.00 86.62 110 ILE A N 1
ATOM 866 C CA . ILE A 1 110 ? 7.436 -5.994 -20.233 1.00 86.62 110 ILE A CA 1
ATOM 867 C C . ILE A 1 110 ? 7.621 -4.938 -21.332 1.00 86.62 110 ILE A C 1
ATOM 869 O O . ILE A 1 110 ? 8.003 -5.278 -22.448 1.00 86.62 110 ILE A O 1
ATOM 873 N N . VAL A 1 111 ? 7.326 -3.672 -21.031 1.00 86.75 111 VAL A N 1
ATOM 874 C CA . VAL A 1 111 ? 7.386 -2.579 -22.011 1.00 86.75 111 VAL A CA 1
ATOM 875 C C . VAL A 1 111 ? 8.806 -2.040 -22.187 1.00 86.75 111 VAL A C 1
ATOM 877 O O . VAL A 1 111 ? 9.169 -1.657 -23.295 1.00 86.75 111 VAL A O 1
ATOM 880 N N . VAL A 1 112 ? 9.588 -1.976 -21.108 1.00 84.88 112 VAL A N 1
ATOM 881 C CA . VAL A 1 112 ? 10.878 -1.271 -21.088 1.00 84.88 112 VAL A CA 1
ATOM 882 C C . VAL A 1 112 ? 12.071 -2.201 -21.301 1.00 84.88 112 VAL A C 1
ATOM 884 O O . VAL A 1 112 ? 12.973 -1.833 -22.043 1.00 84.88 112 VAL A O 1
ATOM 887 N N . GLU A 1 113 ? 12.081 -3.383 -20.679 1.00 83.06 113 GLU A N 1
ATOM 888 C CA . GLU A 1 113 ? 13.183 -4.356 -20.781 1.00 83.06 113 GLU A CA 1
ATOM 889 C C . GLU A 1 113 ? 12.647 -5.769 -21.090 1.00 83.06 113 GLU A C 1
ATOM 891 O O . GLU A 1 113 ? 12.756 -6.689 -20.266 1.00 83.06 113 GLU A O 1
ATOM 896 N N . PRO A 1 114 ? 12.022 -5.983 -22.261 1.00 81.56 114 PRO A N 1
ATOM 897 C CA . PRO A 1 114 ? 11.485 -7.292 -22.628 1.00 81.56 114 PRO A CA 1
ATOM 898 C C . PRO A 1 114 ? 12.570 -8.380 -22.708 1.00 81.56 114 PRO A C 1
ATOM 900 O O . PRO A 1 114 ? 12.282 -9.553 -22.485 1.00 81.56 114 PRO A O 1
ATOM 903 N N . GLU A 1 115 ? 13.822 -8.017 -22.988 1.00 81.25 115 GLU A N 1
ATOM 904 C CA . GLU A 1 115 ? 14.956 -8.939 -23.090 1.00 81.25 115 GLU A CA 1
ATOM 905 C C . GLU A 1 115 ? 15.415 -9.528 -21.747 1.00 81.25 115 GLU A C 1
ATOM 907 O O . GLU A 1 115 ? 15.932 -10.646 -21.719 1.00 81.25 115 GLU A O 1
ATOM 912 N N . THR A 1 116 ? 15.207 -8.825 -20.626 1.00 82.94 116 THR A N 1
ATOM 913 C CA . THR A 1 116 ? 15.536 -9.325 -19.276 1.00 82.94 116 THR A CA 1
ATOM 914 C C . THR A 1 116 ? 14.342 -9.997 -18.596 1.00 82.94 116 THR A C 1
ATOM 916 O O . THR A 1 116 ? 14.433 -10.426 -17.440 1.00 82.94 116 THR A O 1
ATOM 919 N N . PHE A 1 117 ? 13.217 -10.113 -19.306 1.00 79.50 117 PHE A N 1
ATOM 920 C CA . PHE A 1 117 ? 11.967 -10.629 -18.776 1.00 79.50 117 PHE A CA 1
ATOM 921 C C . PHE A 1 117 ? 12.097 -12.087 -18.323 1.00 79.50 117 PHE A C 1
ATOM 923 O O . PHE A 1 117 ? 12.311 -13.011 -19.109 1.00 79.50 117 PHE A O 1
ATOM 930 N N . VAL A 1 118 ? 11.886 -12.310 -17.025 1.00 86.19 118 VAL A N 1
ATOM 931 C CA . VAL A 1 118 ? 11.797 -13.652 -16.442 1.00 86.19 118 VAL A CA 1
ATOM 932 C C . VAL A 1 118 ? 10.383 -13.861 -15.922 1.00 86.19 118 VAL A C 1
ATOM 934 O O . VAL A 1 118 ? 10.024 -13.363 -14.851 1.00 86.19 118 VAL A O 1
ATOM 937 N N . SER A 1 119 ? 9.594 -14.650 -16.654 1.00 81.44 119 SER A N 1
ATOM 938 C CA . SER A 1 119 ? 8.178 -14.913 -16.356 1.00 81.44 119 SER A CA 1
ATOM 939 C C . SER A 1 119 ? 7.938 -15.369 -14.914 1.00 81.44 119 SER A C 1
ATOM 941 O O . SER A 1 119 ? 7.004 -14.899 -14.272 1.00 81.44 119 SER A O 1
ATOM 943 N N . ALA A 1 120 ? 8.817 -16.211 -14.361 1.00 85.00 120 ALA A N 1
ATOM 944 C CA . ALA A 1 120 ? 8.721 -16.679 -12.979 1.00 85.00 120 ALA A CA 1
ATOM 945 C C . ALA A 1 120 ? 8.863 -15.545 -11.945 1.00 85.00 120 ALA A C 1
ATOM 947 O O . ALA A 1 120 ? 8.112 -15.501 -10.971 1.00 85.00 120 ALA A O 1
ATOM 948 N N . LYS A 1 121 ? 9.793 -14.602 -12.157 1.00 84.06 121 LYS A N 1
ATOM 949 C CA . LYS A 1 121 ? 9.977 -13.446 -11.259 1.00 84.06 121 LYS A CA 1
ATOM 950 C C . LYS A 1 121 ? 8.796 -12.494 -11.359 1.00 84.06 121 LYS A C 1
ATOM 952 O O . LYS A 1 121 ? 8.296 -12.027 -10.342 1.00 84.06 121 LYS A O 1
ATOM 957 N N . VAL A 1 122 ? 8.325 -12.252 -12.577 1.00 85.31 122 VAL A N 1
ATOM 958 C CA . VAL A 1 122 ? 7.170 -11.391 -12.827 1.00 85.31 122 VAL A CA 1
ATOM 959 C C . VAL A 1 122 ? 5.906 -11.968 -12.198 1.00 85.31 122 VAL A C 1
ATOM 961 O O . VAL A 1 122 ? 5.193 -11.248 -11.504 1.00 85.31 122 VAL A O 1
ATOM 964 N N . ALA A 1 123 ? 5.670 -13.272 -12.349 1.00 86.06 123 ALA A N 1
ATOM 965 C CA . ALA A 1 123 ? 4.555 -13.957 -11.707 1.00 86.06 123 ALA A CA 1
ATOM 966 C C . ALA A 1 123 ? 4.641 -13.892 -10.174 1.00 86.06 123 ALA A C 1
ATOM 968 O O . ALA A 1 123 ? 3.622 -13.683 -9.522 1.00 86.06 123 ALA A O 1
ATOM 969 N N . ALA A 1 124 ? 5.839 -14.021 -9.593 1.00 86.94 124 ALA A N 1
ATOM 970 C CA . ALA A 1 124 ? 6.040 -13.885 -8.151 1.00 86.94 124 ALA A CA 1
ATOM 971 C C . ALA A 1 124 ? 5.766 -12.456 -7.648 1.00 86.94 124 ALA A C 1
ATOM 973 O O . ALA A 1 124 ? 5.115 -12.270 -6.626 1.00 86.94 124 ALA A O 1
ATOM 974 N N . ILE A 1 125 ? 6.225 -11.433 -8.371 1.00 87.81 125 ILE A N 1
ATOM 975 C CA . ILE A 1 125 ? 5.972 -10.027 -8.022 1.00 87.81 125 ILE A CA 1
ATOM 976 C C . ILE A 1 125 ? 4.475 -9.708 -8.131 1.00 87.81 125 ILE A C 1
ATOM 978 O O . ILE A 1 125 ? 3.889 -9.144 -7.205 1.00 87.81 125 ILE A O 1
ATOM 982 N N . ALA A 1 126 ? 3.844 -10.125 -9.230 1.00 89.19 126 ALA A N 1
ATOM 983 C CA . ALA A 1 126 ? 2.421 -9.926 -9.463 1.00 89.19 126 ALA A CA 1
ATOM 984 C C . ALA A 1 126 ? 1.555 -10.675 -8.439 1.00 89.19 126 ALA A C 1
ATOM 986 O O . ALA A 1 126 ? 0.546 -10.135 -7.990 1.00 89.19 126 ALA A O 1
ATOM 987 N N . SER A 1 127 ? 1.945 -11.889 -8.032 1.00 88.25 127 SER A N 1
ATOM 988 C CA . SER A 1 127 ? 1.200 -12.656 -7.030 1.00 88.25 127 SER A CA 1
ATOM 989 C C . SER A 1 127 ? 1.264 -12.000 -5.655 1.00 88.25 127 SER A C 1
ATOM 991 O O . SER A 1 127 ? 0.227 -11.875 -5.009 1.00 88.25 127 SER A O 1
ATOM 993 N N . ILE A 1 128 ? 2.433 -11.495 -5.242 1.00 88.56 128 ILE A N 1
ATOM 994 C CA . ILE A 1 128 ? 2.553 -10.715 -4.005 1.00 88.56 128 ILE A CA 1
ATOM 995 C C . ILE A 1 128 ? 1.673 -9.465 -4.106 1.00 88.56 128 ILE A C 1
ATOM 997 O O . ILE A 1 128 ? 0.841 -9.251 -3.232 1.00 88.56 128 ILE A O 1
ATOM 1001 N N . GLY A 1 129 ? 1.773 -8.687 -5.190 1.00 88.62 129 GLY A N 1
ATOM 1002 C CA . GLY A 1 129 ? 0.914 -7.516 -5.410 1.00 88.62 129 GLY A CA 1
ATOM 1003 C C . GLY A 1 129 ? -0.584 -7.840 -5.349 1.00 88.62 129 GLY A C 1
ATOM 1004 O O . GLY A 1 129 ? -1.355 -7.098 -4.742 1.00 88.62 129 GLY A O 1
ATOM 1005 N N . GLY A 1 130 ? -0.990 -8.984 -5.905 1.00 89.19 130 GLY A N 1
ATOM 1006 C CA . GLY A 1 130 ? -2.363 -9.484 -5.849 1.00 89.19 130 GLY A CA 1
ATOM 1007 C C . GLY A 1 130 ? -2.819 -9.855 -4.436 1.00 89.19 130 GLY A C 1
ATOM 1008 O O . GLY A 1 130 ? -3.938 -9.516 -4.056 1.00 89.19 130 GLY A O 1
ATOM 1009 N N . VAL A 1 131 ? -1.955 -10.490 -3.637 1.00 89.62 131 VAL A N 1
ATOM 1010 C CA . VAL A 1 131 ? -2.236 -10.786 -2.221 1.00 89.62 131 VAL A CA 1
ATOM 1011 C C . VAL A 1 131 ? -2.425 -9.492 -1.432 1.00 89.62 131 VAL A C 1
ATOM 1013 O O . VAL A 1 131 ? -3.427 -9.362 -0.735 1.00 89.62 131 VAL A O 1
ATOM 1016 N N . LEU A 1 132 ? -1.542 -8.502 -1.603 1.00 88.56 132 LEU A N 1
ATOM 1017 C CA . LEU A 1 132 ? -1.668 -7.203 -0.927 1.00 88.56 132 LEU A CA 1
ATOM 1018 C C . LEU A 1 132 ? -2.966 -6.485 -1.304 1.00 88.56 132 LEU A C 1
ATOM 1020 O O . LEU A 1 132 ? -3.626 -5.888 -0.455 1.00 88.56 132 LEU A O 1
ATOM 1024 N N . LEU A 1 133 ? -3.351 -6.543 -2.581 1.00 89.56 133 LEU A N 1
ATOM 1025 C CA . LEU A 1 133 ? -4.596 -5.942 -3.043 1.00 89.56 133 LEU A CA 1
ATOM 1026 C C . LEU A 1 133 ? -5.817 -6.655 -2.455 1.00 89.56 133 LEU A C 1
ATOM 1028 O O . LEU A 1 133 ? -6.779 -6.004 -2.048 1.00 89.56 133 LEU A O 1
ATOM 1032 N N . PHE A 1 134 ? -5.777 -7.986 -2.377 1.00 89.12 134 PHE A N 1
ATOM 1033 C CA . PHE A 1 134 ? -6.819 -8.767 -1.721 1.00 89.12 134 PHE A CA 1
ATOM 1034 C C . PHE A 1 134 ? -6.935 -8.413 -0.232 1.00 89.12 134 PHE A C 1
ATOM 1036 O O . PHE A 1 134 ? -8.043 -8.187 0.257 1.00 89.12 134 PHE A O 1
ATOM 1043 N N . GLU A 1 135 ? -5.810 -8.294 0.477 1.00 85.94 135 GLU A N 1
ATOM 1044 C CA . GLU A 1 135 ? -5.778 -7.856 1.875 1.00 85.94 135 GLU A CA 1
ATOM 1045 C C . GLU A 1 135 ? -6.338 -6.437 2.036 1.00 85.94 135 GLU A C 1
ATOM 1047 O O . GLU A 1 135 ? -7.169 -6.207 2.916 1.00 85.94 135 GLU A O 1
ATOM 1052 N N . ALA A 1 136 ? -5.988 -5.505 1.145 1.00 88.44 136 ALA A N 1
ATOM 1053 C CA . ALA A 1 136 ? -6.543 -4.153 1.145 1.00 88.44 136 ALA A CA 1
ATOM 1054 C C . ALA A 1 136 ? -8.072 -4.158 0.951 1.00 88.44 136 ALA A C 1
ATOM 1056 O O . ALA A 1 136 ? -8.795 -3.481 1.687 1.00 88.44 136 ALA A O 1
ATOM 1057 N N . ILE A 1 137 ? -8.589 -4.976 0.027 1.00 87.69 137 ILE A N 1
ATOM 1058 C CA . ILE A 1 137 ? -10.035 -5.158 -0.176 1.00 87.69 137 ILE A CA 1
ATOM 1059 C C . ILE A 1 137 ? -10.695 -5.721 1.088 1.00 87.69 137 ILE A C 1
ATOM 1061 O O . ILE A 1 137 ? -11.735 -5.213 1.516 1.00 87.69 137 ILE A O 1
ATOM 1065 N N . ALA A 1 138 ? -10.101 -6.747 1.701 1.00 85.75 138 ALA A N 1
ATOM 1066 C CA . ALA A 1 138 ? -10.622 -7.366 2.914 1.00 85.75 138 ALA A CA 1
ATOM 1067 C C . ALA A 1 138 ? -10.645 -6.378 4.093 1.00 85.75 138 ALA A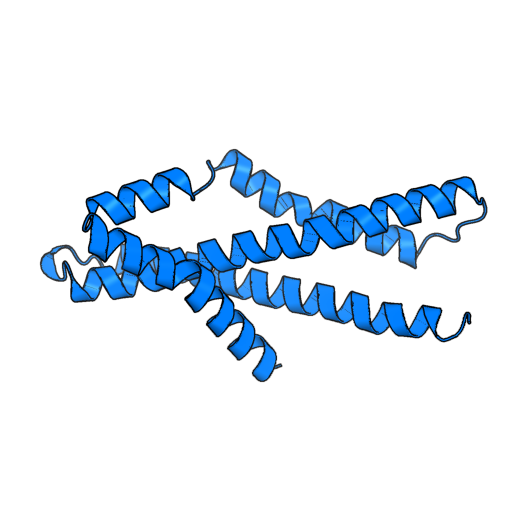 C 1
ATOM 1069 O O . ALA A 1 138 ? -11.663 -6.259 4.778 1.00 85.75 138 ALA A O 1
ATOM 1070 N N . MET A 1 139 ? -9.566 -5.615 4.293 1.00 82.94 139 MET A N 1
ATOM 1071 C CA . MET A 1 139 ? -9.474 -4.580 5.326 1.00 82.94 139 MET A CA 1
ATOM 1072 C C . MET A 1 139 ? -10.480 -3.451 5.096 1.00 82.94 139 MET A C 1
ATOM 1074 O O . MET A 1 139 ? -11.190 -3.069 6.024 1.00 82.94 139 MET A O 1
ATOM 1078 N N . SER A 1 140 ? -10.601 -2.955 3.864 1.00 86.00 140 SER A N 1
ATOM 1079 C CA . SER A 1 140 ? -11.577 -1.924 3.488 1.00 86.00 140 SER A CA 1
ATOM 1080 C C . SER A 1 140 ? -13.020 -2.381 3.736 1.00 86.00 140 SER A C 1
ATOM 1082 O O . SER A 1 140 ? -13.845 -1.650 4.301 1.00 86.00 140 SER A O 1
ATOM 1084 N N . ALA A 1 141 ? -13.329 -3.636 3.389 1.00 83.25 141 ALA A N 1
ATOM 1085 C CA . ALA A 1 141 ? -14.624 -4.241 3.663 1.00 83.25 141 ALA A CA 1
ATOM 1086 C C . ALA A 1 141 ? -14.891 -4.378 5.168 1.00 83.25 141 ALA A C 1
ATOM 1088 O O . ALA A 1 141 ? -15.985 -4.023 5.614 1.00 83.25 141 ALA A O 1
ATOM 1089 N N . ALA A 1 142 ? -13.901 -4.832 5.943 1.00 79.31 142 ALA A N 1
ATOM 1090 C CA . ALA A 1 142 ? -13.997 -4.954 7.393 1.00 79.31 142 ALA A CA 1
ATOM 1091 C C . ALA A 1 142 ? -14.232 -3.591 8.060 1.00 79.31 142 ALA A C 1
ATOM 1093 O O . ALA A 1 142 ? -15.177 -3.453 8.834 1.00 79.31 142 ALA A O 1
ATOM 1094 N N . MET A 1 143 ? -13.447 -2.566 7.711 1.00 77.50 143 MET A N 1
ATOM 1095 C CA . MET A 1 143 ? -13.613 -1.205 8.239 1.00 77.50 143 MET A CA 1
ATOM 1096 C C . MET A 1 143 ? -15.003 -0.649 7.935 1.00 77.50 143 MET A C 1
ATOM 1098 O O . MET A 1 143 ? -15.680 -0.167 8.838 1.00 77.50 143 MET A O 1
ATOM 1102 N N . SER A 1 144 ? -15.472 -0.799 6.693 1.00 80.31 144 SER A N 1
ATOM 1103 C CA . SER A 1 144 ? -16.812 -0.353 6.299 1.00 80.31 144 SER A CA 1
ATOM 1104 C C . SER A 1 144 ? -17.922 -1.092 7.053 1.00 80.31 144 SER A C 1
ATOM 1106 O O . SER A 1 144 ? -18.906 -0.480 7.457 1.00 80.31 144 SER A O 1
ATOM 1108 N N . TYR A 1 145 ? -17.786 -2.412 7.237 1.00 76.75 145 TYR A N 1
ATOM 1109 C CA . TYR A 1 145 ? -18.744 -3.211 8.006 1.00 76.75 145 TYR A CA 1
ATOM 1110 C C . TYR A 1 145 ? -18.808 -2.744 9.458 1.00 76.75 145 TYR A C 1
ATOM 1112 O O . TYR A 1 145 ? -19.899 -2.608 10.019 1.00 76.75 145 TYR A O 1
ATOM 1120 N N . PHE A 1 146 ? -17.647 -2.478 10.062 1.00 71.38 146 PHE A N 1
ATOM 1121 C CA . PHE A 1 146 ? -17.600 -1.935 11.406 1.00 71.38 146 PHE A CA 1
ATOM 1122 C C . PHE A 1 146 ? -18.239 -0.556 11.452 1.00 71.38 146 PHE A C 1
ATOM 1124 O O . PHE A 1 146 ? -19.143 -0.396 12.255 1.00 71.38 146 PHE A O 1
ATOM 1131 N N . ASP A 1 147 ? -17.895 0.386 10.574 1.00 72.81 147 ASP A N 1
ATOM 1132 C CA . ASP A 1 147 ? -18.523 1.714 10.570 1.00 72.81 147 ASP A CA 1
ATOM 1133 C C . ASP A 1 147 ? -20.052 1.651 10.384 1.00 72.81 147 ASP A C 1
ATOM 1135 O O . ASP A 1 147 ? -20.783 2.352 11.086 1.00 72.81 147 ASP A O 1
ATOM 1139 N N . GLU A 1 148 ? -20.573 0.774 9.519 1.00 73.19 148 GLU A N 1
ATOM 1140 C CA . GLU A 1 148 ? -22.018 0.657 9.275 1.00 73.19 148 GLU A CA 1
ATOM 1141 C C . GLU A 1 148 ? -22.772 0.016 10.452 1.00 73.19 148 GLU A C 1
ATOM 1143 O O . GLU A 1 148 ? -23.774 0.559 10.933 1.00 73.19 148 GLU A O 1
ATOM 1148 N N . LYS A 1 149 ? -22.279 -1.118 10.970 1.00 66.50 149 LYS A N 1
ATOM 1149 C CA . LYS A 1 149 ? -22.858 -1.775 12.157 1.00 66.50 149 LYS A CA 1
ATOM 1150 C C . LYS A 1 149 ? -22.771 -0.875 13.390 1.00 66.50 149 LYS A C 1
ATOM 1152 O O . LYS A 1 149 ? -23.593 -0.965 14.301 1.00 66.50 149 LYS A O 1
ATOM 1157 N N . TRP A 1 150 ? -21.773 -0.007 13.415 1.00 62.25 150 TRP A N 1
ATOM 1158 C CA . TRP A 1 150 ? -21.491 0.888 14.517 1.00 62.25 150 TRP A CA 1
ATOM 1159 C C . TRP A 1 150 ? -22.327 2.156 14.501 1.00 62.25 150 TRP A C 1
ATOM 1161 O O . TRP A 1 150 ? -22.885 2.500 15.540 1.00 62.25 150 TRP A O 1
ATOM 1171 N N . ASN A 1 151 ? -22.487 2.810 13.348 1.00 59.81 151 ASN A N 1
ATOM 1172 C CA . ASN A 1 151 ? -23.332 4.001 13.224 1.00 59.81 151 ASN A CA 1
ATOM 1173 C C . ASN A 1 151 ? -24.786 3.703 13.620 1.00 59.81 151 ASN A C 1
ATOM 1175 O O . ASN A 1 151 ? -25.406 4.503 14.320 1.00 59.81 151 ASN A O 1
ATOM 1179 N N . ARG A 1 152 ? -25.297 2.505 13.298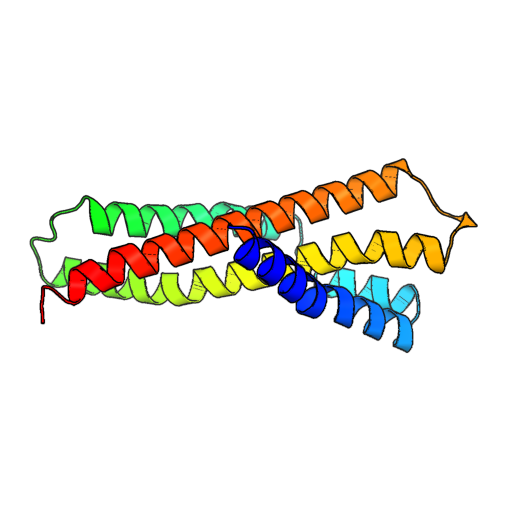 1.00 57.22 152 ARG A N 1
ATOM 1180 C CA . ARG A 1 152 ? -26.641 2.065 13.720 1.00 57.22 152 ARG A CA 1
ATOM 1181 C C . ARG A 1 152 ? -26.815 1.929 15.235 1.00 57.22 152 ARG A C 1
ATOM 1183 O O . ARG A 1 152 ? -27.928 2.066 15.723 1.00 57.22 152 ARG A O 1
ATOM 1190 N N . ARG A 1 153 ? -25.748 1.649 15.992 1.00 54.50 153 ARG A N 1
ATOM 1191 C CA . ARG A 1 153 ? -25.827 1.478 17.457 1.00 54.50 153 ARG A CA 1
ATOM 1192 C C . ARG A 1 153 ? -25.900 2.819 18.200 1.00 54.50 153 ARG A C 1
ATOM 1194 O O . ARG A 1 153 ? -26.305 2.841 19.357 1.00 54.50 153 ARG A O 1
ATOM 1201 N N . TRP A 1 154 ? -25.504 3.917 17.550 1.00 45.75 154 TRP A N 1
ATOM 1202 C CA . TRP A 1 154 ? -25.511 5.269 18.122 1.00 45.75 154 TRP A CA 1
ATOM 1203 C C . TRP A 1 154 ? -26.724 6.099 17.700 1.00 45.75 154 TRP A C 1
ATOM 1205 O O . TRP A 1 154 ? -27.175 6.900 18.507 1.00 45.75 154 TRP A O 1
ATOM 1215 N N . SER A 1 155 ? -27.321 5.852 16.527 1.00 46.44 155 SER A N 1
ATOM 1216 C CA . SER A 1 155 ? -28.607 6.472 16.154 1.00 46.44 155 SER A CA 1
ATOM 1217 C C . SER A 1 155 ? -29.778 6.037 17.043 1.00 46.44 155 SER A C 1
ATOM 1219 O O . SER A 1 155 ? -30.842 6.632 16.992 1.00 46.44 155 SER A O 1
ATOM 1221 N N . THR A 1 156 ? -29.607 4.971 17.828 1.00 46.22 156 THR A N 1
ATOM 1222 C CA . THR A 1 156 ? -30.572 4.511 18.838 1.00 46.22 156 THR A CA 1
ATOM 1223 C C . THR A 1 156 ? -30.279 5.032 20.250 1.00 46.22 156 THR A C 1
ATOM 1225 O O . THR A 1 156 ? -31.012 4.702 21.175 1.00 46.22 156 THR A O 1
ATOM 1228 N N . LEU A 1 157 ? -29.179 5.769 20.445 1.00 44.19 157 LEU A N 1
ATOM 1229 C CA . LEU A 1 157 ? -28.755 6.326 21.740 1.00 44.19 157 LEU A CA 1
ATOM 1230 C C . LEU A 1 157 ? -28.791 7.867 21.771 1.00 44.19 157 LEU A C 1
ATOM 1232 O O . LEU A 1 157 ? -28.409 8.454 22.783 1.00 44.19 157 LEU A O 1
ATOM 1236 N N . THR A 1 158 ? -29.232 8.498 20.681 1.00 43.41 158 THR A N 1
ATOM 1237 C CA . THR A 1 158 ? -29.585 9.923 20.556 1.00 43.41 158 THR A CA 1
ATOM 1238 C C . THR A 1 158 ? -31.077 10.039 20.325 1.00 43.41 158 THR A C 1
ATOM 1240 O O . THR A 1 158 ? -31.700 10.909 20.962 1.00 43.41 158 THR A O 1
#

Nearest PDB structures (foldseek):
  7udb-assembly1_B  TM=4.561E-01  e=5.617E+00  Rattus norvegicus
  1t98-assembly1_A  TM=4.327E-01  e=6.547E+00  Escherichia coli
  3euh-assembly1_A  TM=2.624E-01  e=6.221E+00  Escherichia coli K-12